Protein AF-A0A1G6Q2X6-F1 (afdb_monomer)

Sequence (129 aa):
MIHAEIYGAIKTNSPTTEDLSFRDTFEEYTRRFSGNDAIHHNLMADKFVKYMADVLQQIHPQLGGSAYADFMNYPGGYPNGVPREFYEALAWTGLKDASTLAYQALSPTKKAEITEHLRKAETGRKSCN

Solvent-accessible surface area (backbone atoms only — not comparable to full-atom values): 7035 Å² total; per-residue (Å²): 107,70,71,58,51,53,53,47,45,65,66,51,94,76,65,49,74,67,31,48,55,50,38,55,52,50,51,53,36,52,75,76,39,76,61,75,68,50,26,53,40,34,49,41,51,67,70,35,31,66,56,47,8,55,52,45,60,64,43,48,69,72,75,30,62,69,34,36,55,36,29,26,67,42,97,78,47,33,78,88,56,80,55,62,64,42,30,33,22,58,48,36,57,74,32,52,78,68,63,20,63,54,56,67,70,47,51,71,68,56,53,49,51,31,50,53,35,45,54,38,50,61,54,31,56,63,53,47,108

Organism: NCBI:txid686796

Foldseek 3Di:
DVVVVLVCLCPDPDHDPVSVVSNVLLVVLVVVDDDDVLSVLQSCLPPPLLVQLVVCLVCVVVPQVVLSVLQCPDDLHPVPGDDSLLSSLVSCPVSVVSVHVSNVPDDPVSVVSSVSSVVSVVVSVVSSD

pLDDT: mean 83.49, std 9.2, range [51.53, 96.75]

Secondary structure (DSSP, 8-state):
-HHHHHHHHHH-SS--HHHHHHHHHHHHHHHHS-SHHHHHHHHIIIIIHHHHHHHHHHHHHHH-HHHHHHHHHSTTS-TT---HHHHHHHHHHHHHHTT-HHHHHS-HHHHHHHHHHHHHHHHHHHHT-

Structure (mmCIF, N/CA/C/O backbone):
data_AF-A0A1G6Q2X6-F1
#
_entry.id   AF-A0A1G6Q2X6-F1
#
loop_
_atom_site.group_PDB
_atom_site.id
_atom_site.type_symbol
_atom_site.label_atom_id
_atom_site.label_alt_id
_atom_site.label_comp_id
_atom_site.label_asym_id
_atom_site.label_entity_id
_atom_site.label_seq_id
_atom_site.pdbx_PDB_ins_code
_atom_site.Cartn_x
_atom_site.Cartn_y
_atom_site.Cartn_z
_atom_site.occupancy
_atom_site.B_iso_or_equiv
_atom_site.auth_seq_id
_atom_site.auth_comp_id
_atom_site.auth_asym_id
_atom_site.auth_atom_id
_atom_site.pdbx_PDB_model_num
ATOM 1 N N . MET A 1 1 ? -14.813 -4.791 -3.043 1.00 52.84 1 MET A N 1
ATOM 2 C CA . MET A 1 1 ? -14.704 -6.039 -2.260 1.00 52.84 1 MET A CA 1
ATOM 3 C C . MET A 1 1 ? -14.397 -5.724 -0.801 1.00 52.84 1 MET A C 1
ATOM 5 O O . MET A 1 1 ? -15.324 -5.792 -0.014 1.00 52.84 1 MET A O 1
ATOM 9 N N . ILE A 1 2 ? -13.215 -5.184 -0.475 1.00 61.25 2 ILE A N 1
ATOM 10 C CA . ILE A 1 2 ? -12.819 -4.848 0.911 1.00 61.25 2 ILE A CA 1
ATOM 11 C C . ILE A 1 2 ? -13.842 -3.959 1.642 1.00 61.25 2 ILE A C 1
ATOM 13 O O . ILE A 1 2 ? -14.262 -4.278 2.741 1.00 61.25 2 ILE A O 1
ATOM 17 N N . HIS A 1 3 ? -14.332 -2.886 1.015 1.00 51.53 3 HIS A N 1
ATOM 18 C CA . HIS A 1 3 ? -15.320 -1.999 1.650 1.00 51.53 3 HIS A CA 1
ATOM 19 C C . HIS A 1 3 ? -16.646 -2.707 2.007 1.00 51.53 3 HIS A C 1
ATOM 21 O O . HIS A 1 3 ? -17.268 -2.392 3.016 1.00 51.53 3 HIS A O 1
ATOM 27 N N . ALA A 1 4 ? -17.073 -3.677 1.192 1.00 65.75 4 ALA A N 1
ATOM 28 C CA . ALA A 1 4 ? -18.296 -4.444 1.431 1.00 65.75 4 ALA A CA 1
ATOM 29 C C . ALA A 1 4 ? -18.090 -5.517 2.511 1.00 65.75 4 ALA A C 1
ATOM 31 O O . ALA A 1 4 ? -18.983 -5.739 3.321 1.00 65.75 4 ALA A O 1
ATOM 32 N N . GLU A 1 5 ? -16.907 -6.134 2.557 1.00 67.69 5 GLU A N 1
ATOM 33 C CA . GLU A 1 5 ? -16.516 -7.075 3.614 1.00 67.69 5 GLU A CA 1
ATOM 34 C C . GLU A 1 5 ? -16.417 -6.372 4.973 1.00 67.69 5 GLU A C 1
ATOM 36 O O . GLU A 1 5 ? -16.996 -6.845 5.946 1.00 67.69 5 GLU A O 1
ATOM 41 N N . ILE A 1 6 ? -15.792 -5.189 5.017 1.00 68.56 6 ILE A N 1
ATOM 42 C CA . ILE A 1 6 ? -15.742 -4.310 6.196 1.00 68.56 6 ILE A CA 1
ATOM 43 C C . ILE A 1 6 ? -17.156 -3.988 6.684 1.00 68.56 6 ILE A C 1
ATOM 45 O O . ILE A 1 6 ? -17.473 -4.141 7.863 1.00 68.56 6 ILE A O 1
ATOM 49 N N . TYR A 1 7 ? -18.024 -3.557 5.767 1.00 67.38 7 TYR A N 1
ATOM 50 C CA . TYR A 1 7 ? -19.404 -3.228 6.099 1.00 67.38 7 TYR A CA 1
ATOM 51 C C . TYR A 1 7 ? -20.175 -4.449 6.627 1.00 67.38 7 TYR A C 1
ATOM 53 O O . TYR A 1 7 ? -20.919 -4.332 7.601 1.00 67.38 7 TYR A O 1
ATOM 61 N N . GLY A 1 8 ? -19.972 -5.623 6.022 1.00 74.44 8 GLY A N 1
ATOM 62 C CA . GLY A 1 8 ? -20.565 -6.887 6.457 1.00 74.44 8 GLY A CA 1
ATOM 63 C C . GLY A 1 8 ? -20.118 -7.306 7.860 1.00 74.44 8 GLY A C 1
ATOM 64 O O . GLY A 1 8 ? -20.969 -7.592 8.701 1.00 74.44 8 GLY A O 1
ATOM 65 N N . ALA A 1 9 ? -18.811 -7.261 8.138 1.00 75.12 9 ALA A N 1
ATOM 66 C CA . ALA A 1 9 ? -18.238 -7.605 9.442 1.00 75.12 9 ALA A CA 1
ATOM 67 C C . ALA A 1 9 ? -18.778 -6.707 10.569 1.00 75.12 9 ALA A C 1
ATOM 69 O O . ALA A 1 9 ? -19.099 -7.181 11.655 1.00 75.12 9 ALA A O 1
ATOM 70 N N . ILE A 1 10 ? -18.971 -5.409 10.304 1.00 74.62 10 ILE A N 1
ATOM 71 C CA . ILE A 1 10 ? -19.536 -4.465 11.287 1.00 74.62 10 ILE A CA 1
ATOM 72 C C . ILE A 1 10 ? -21.016 -4.755 11.581 1.00 74.62 10 ILE A C 1
ATOM 74 O O . ILE A 1 10 ? -21.498 -4.486 12.682 1.00 74.62 10 ILE A O 1
ATOM 78 N N . LYS A 1 11 ? -21.765 -5.257 10.595 1.00 79.56 11 LYS A N 1
ATOM 79 C CA . LYS A 1 11 ? -23.230 -5.394 10.655 1.00 79.56 11 LYS A CA 1
ATOM 80 C C . LYS A 1 11 ? -23.719 -6.809 10.978 1.00 79.56 11 LYS A C 1
ATOM 82 O O . LYS A 1 11 ? -24.929 -7.027 10.980 1.00 79.56 11 LYS A O 1
ATOM 87 N N . THR A 1 12 ? -22.827 -7.762 11.245 1.00 80.88 12 THR A N 1
ATOM 88 C CA . THR A 1 12 ? -23.219 -9.146 11.548 1.00 80.88 12 THR A CA 1
ATOM 89 C C . THR A 1 12 ? -23.969 -9.263 12.884 1.00 80.88 12 THR A C 1
ATOM 91 O O . THR A 1 12 ? -23.579 -8.682 13.897 1.00 80.88 12 THR A O 1
ATOM 94 N N . ASN A 1 13 ? -25.054 -10.045 12.900 1.00 77.12 13 ASN A N 1
ATOM 95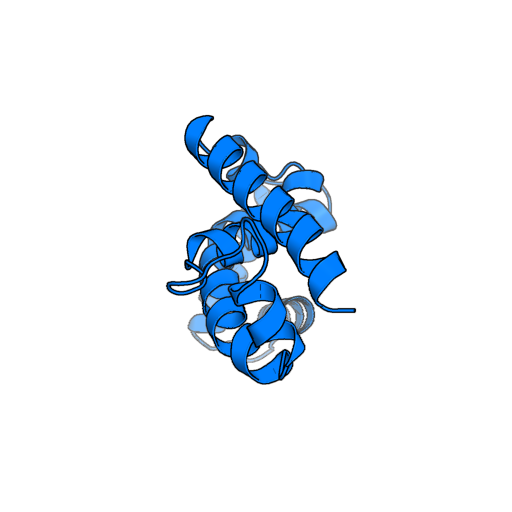 C CA . ASN A 1 13 ? -25.890 -10.277 14.089 1.00 77.12 13 ASN A CA 1
ATOM 96 C C . ASN A 1 13 ? -25.392 -11.443 14.965 1.00 77.12 13 ASN A C 1
ATOM 98 O O . ASN A 1 13 ? -25.926 -11.686 16.046 1.00 77.12 13 ASN A O 1
ATOM 102 N N . SER A 1 14 ? -24.400 -12.204 14.503 1.00 84.62 14 SER A N 1
ATOM 103 C CA . SER A 1 14 ? -23.780 -13.308 15.247 1.00 84.62 14 SER A CA 1
ATOM 104 C C . SER A 1 14 ? -22.280 -13.298 14.968 1.00 84.62 14 SER A C 1
ATOM 106 O O . SER A 1 14 ? -21.799 -14.115 14.184 1.00 84.62 14 SER A O 1
ATOM 108 N N . PRO A 1 15 ? -21.560 -12.310 15.529 1.00 82.25 15 PRO A N 1
ATOM 109 C CA . PRO A 1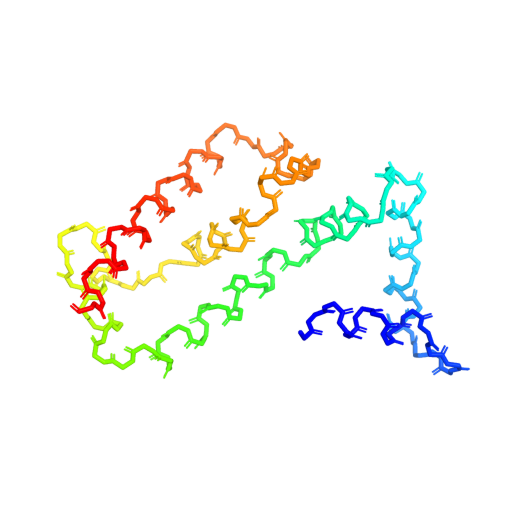 15 ? -20.162 -12.098 15.206 1.00 82.25 15 PRO A CA 1
ATOM 110 C C . PRO A 1 15 ? -19.310 -13.268 15.686 1.00 82.25 15 PRO A C 1
ATOM 112 O O . PRO A 1 15 ? -19.462 -13.762 16.805 1.00 82.25 15 PRO A O 1
ATOM 115 N N . THR A 1 16 ? -18.380 -13.675 14.837 1.00 85.25 16 THR A N 1
ATOM 116 C CA . THR A 1 16 ? -17.238 -14.490 15.235 1.00 85.25 16 THR A CA 1
ATOM 117 C C . THR A 1 16 ? -16.237 -13.643 16.028 1.00 85.25 16 THR A C 1
ATOM 119 O O . THR A 1 16 ? -16.318 -12.413 16.072 1.00 85.25 16 THR A O 1
ATOM 122 N N . THR A 1 17 ? -15.248 -14.283 16.654 1.00 82.31 17 THR A N 1
ATOM 123 C CA . THR A 1 17 ? -14.156 -13.570 17.340 1.00 82.31 17 THR A CA 1
ATOM 124 C C . THR A 1 17 ? -13.395 -12.629 16.398 1.00 82.31 17 THR A C 1
ATOM 126 O O . THR A 1 17 ? -12.976 -11.548 16.810 1.00 82.31 17 THR A O 1
ATOM 129 N N . GLU A 1 18 ? -13.242 -13.014 15.130 1.00 81.56 18 GLU A N 1
ATOM 130 C CA . GLU A 1 18 ? -12.589 -12.193 14.106 1.00 81.56 18 GLU A CA 1
ATOM 131 C C . GLU A 1 18 ? -13.425 -10.950 13.772 1.00 81.56 18 GLU A C 1
ATOM 133 O O . GLU A 1 18 ? -12.879 -9.846 13.720 1.00 81.56 18 GLU A O 1
ATOM 138 N N . ASP A 1 19 ? -14.751 -11.097 13.661 1.00 79.06 19 ASP A N 1
ATOM 139 C CA . ASP A 1 19 ? -15.672 -9.972 13.439 1.00 79.06 19 ASP A CA 1
ATOM 140 C C . ASP A 1 19 ? -15.621 -8.960 14.592 1.00 79.06 19 ASP A C 1
ATOM 142 O O . ASP A 1 19 ? -15.611 -7.749 14.362 1.00 79.06 19 ASP A O 1
ATOM 146 N N . LEU A 1 20 ? -15.547 -9.442 15.840 1.00 81.19 20 LEU A N 1
ATOM 147 C CA . LEU A 1 20 ? -15.395 -8.585 17.021 1.00 81.19 20 LEU A CA 1
ATOM 148 C C . LEU A 1 20 ? -14.068 -7.820 16.987 1.00 81.19 20 LEU A C 1
ATOM 150 O O . LEU A 1 20 ? -14.062 -6.605 17.160 1.00 81.19 20 LEU A O 1
ATOM 154 N N . SER A 1 21 ? -12.957 -8.506 16.699 1.00 82.88 21 SER A N 1
ATOM 155 C CA . SER A 1 21 ? -11.636 -7.872 16.601 1.00 82.88 21 SER A CA 1
ATOM 156 C C . SER A 1 21 ? -11.600 -6.789 15.521 1.00 82.88 21 SER A C 1
ATOM 158 O O . SER A 1 21 ? -11.051 -5.700 15.734 1.00 82.88 21 SER A O 1
ATOM 160 N N . PHE A 1 22 ? -12.222 -7.063 14.374 1.00 81.62 22 PHE A N 1
ATOM 161 C CA . PHE A 1 22 ? -12.356 -6.089 13.304 1.00 81.62 22 PHE A CA 1
ATOM 162 C C . PHE A 1 22 ? -13.209 -4.890 13.737 1.00 81.62 22 PHE A C 1
ATOM 164 O O . PHE A 1 22 ? -12.777 -3.746 13.579 1.00 81.62 22 PHE A O 1
ATOM 171 N N . ARG A 1 23 ? -14.395 -5.135 14.312 1.00 81.44 23 ARG A N 1
ATOM 172 C CA . ARG A 1 23 ? -15.305 -4.081 14.779 1.00 81.44 23 ARG A CA 1
ATOM 173 C C . ARG A 1 23 ? -14.635 -3.181 15.809 1.00 81.44 23 ARG A C 1
ATOM 175 O O . ARG A 1 23 ? -14.661 -1.966 15.646 1.00 81.44 23 ARG A O 1
ATOM 182 N N . ASP A 1 24 ? -13.983 -3.755 16.811 1.00 85.75 24 ASP A N 1
ATOM 183 C CA . ASP A 1 24 ? -13.320 -2.994 17.870 1.00 85.75 24 ASP A CA 1
ATOM 184 C C . ASP A 1 24 ? -12.173 -2.140 17.300 1.00 85.75 24 ASP A C 1
ATOM 186 O O . ASP A 1 24 ? -11.995 -0.979 17.682 1.00 85.75 24 ASP A O 1
ATOM 190 N N . THR A 1 25 ? -11.436 -2.679 16.319 1.00 83.69 25 THR A N 1
ATOM 191 C CA . THR A 1 25 ? -10.421 -1.927 15.568 1.00 83.69 25 THR A CA 1
ATOM 192 C C . THR A 1 25 ? -11.062 -0.764 14.811 1.00 83.69 25 THR A C 1
ATOM 194 O O . THR A 1 25 ? -10.604 0.371 14.919 1.00 83.69 25 THR A O 1
ATOM 197 N N . PHE A 1 26 ? -12.142 -1.009 14.072 1.00 83.50 26 PHE A N 1
ATOM 198 C CA . PHE A 1 26 ? -12.855 0.018 13.316 1.00 83.50 26 PHE A CA 1
ATOM 199 C C . PHE A 1 26 ? -13.424 1.128 14.214 1.00 83.50 26 PHE A C 1
ATOM 201 O O . PHE A 1 26 ? -13.322 2.315 13.892 1.00 83.50 26 PHE A O 1
ATOM 208 N N . GLU A 1 27 ? -13.997 0.767 15.360 1.00 84.31 27 GLU A N 1
ATOM 209 C CA . GLU A 1 27 ? -14.502 1.719 16.347 1.00 84.31 27 GLU A CA 1
ATOM 210 C C . GLU A 1 27 ? -13.380 2.579 16.931 1.00 84.31 27 GLU A C 1
ATOM 212 O O . GLU A 1 27 ? -13.549 3.788 17.089 1.00 84.31 27 GLU A O 1
ATOM 217 N N . GLU A 1 28 ? -12.214 1.992 17.207 1.00 84.06 28 GLU A N 1
ATOM 218 C CA . GLU A 1 28 ? -11.047 2.747 17.661 1.00 84.06 28 GLU A CA 1
ATOM 219 C C . GLU A 1 28 ? -10.588 3.768 16.617 1.00 84.06 28 GLU A C 1
ATOM 221 O O . GLU A 1 28 ? -10.276 4.909 16.957 1.00 84.06 28 GLU A O 1
ATOM 226 N N . TYR A 1 29 ? -10.617 3.401 15.336 1.00 83.94 29 TYR A N 1
ATOM 227 C CA . TYR A 1 29 ? -10.389 4.347 14.246 1.00 83.94 29 TYR A CA 1
ATOM 228 C C . TYR A 1 29 ? -11.474 5.437 14.214 1.00 83.94 29 TYR A C 1
ATOM 230 O O . TYR A 1 29 ? -11.161 6.624 14.175 1.00 83.94 29 TYR A O 1
ATOM 238 N N . THR A 1 30 ? -12.748 5.075 14.338 1.00 83.19 30 THR A N 1
ATOM 239 C CA . THR A 1 30 ? -13.856 6.047 14.382 1.00 83.19 30 THR A CA 1
ATOM 240 C C . THR A 1 30 ? -13.695 7.068 15.514 1.00 83.19 30 THR A C 1
ATOM 242 O O . THR A 1 30 ? -13.990 8.245 15.327 1.00 83.19 30 THR A O 1
ATOM 245 N N . ARG A 1 31 ? -13.172 6.654 16.675 1.00 83.88 31 ARG A N 1
ATOM 246 C CA . ARG A 1 31 ? -12.873 7.561 17.797 1.00 83.88 31 ARG A CA 1
ATOM 247 C C . ARG A 1 31 ? -11.718 8.523 17.507 1.00 83.88 31 ARG A C 1
ATOM 249 O O . ARG A 1 31 ? -11.710 9.636 18.025 1.00 83.88 31 ARG A O 1
ATOM 256 N N . ARG A 1 32 ? -10.727 8.092 16.722 1.00 80.88 32 ARG A N 1
ATOM 257 C CA . ARG A 1 32 ? -9.478 8.831 16.474 1.00 80.88 32 ARG A CA 1
ATOM 258 C C . ARG A 1 32 ? -9.536 9.777 15.269 1.00 80.88 32 ARG A C 1
ATOM 260 O O . ARG A 1 32 ? -8.731 10.703 15.214 1.00 80.88 32 ARG A O 1
ATOM 267 N N . PHE A 1 33 ? -10.436 9.555 14.309 1.00 79.12 33 PHE A N 1
ATOM 268 C CA . PHE A 1 33 ? -10.427 10.236 13.005 1.00 79.12 33 PHE A CA 1
ATOM 269 C C . PHE A 1 33 ? -11.765 10.924 12.682 1.00 79.12 33 PHE A C 1
ATOM 271 O O . PHE A 1 33 ? -12.830 10.413 13.014 1.00 79.12 33 PHE A O 1
ATOM 278 N N . SER A 1 34 ? -11.725 12.083 12.008 1.00 69.56 34 SER A N 1
ATOM 279 C CA . SER A 1 34 ? -12.917 12.858 11.626 1.00 69.56 34 SER A CA 1
ATOM 280 C C . SER A 1 34 ? -13.393 12.557 10.197 1.00 69.56 34 SER A C 1
ATOM 282 O O . S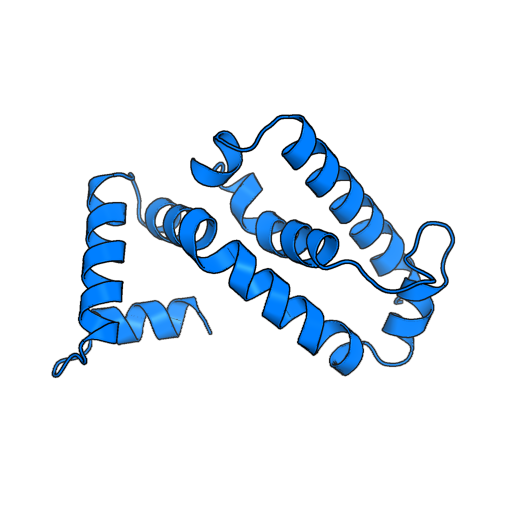ER A 1 34 ? -12.609 12.594 9.255 1.00 69.56 34 SER A O 1
ATOM 284 N N . GLY A 1 35 ? -14.701 12.334 10.019 1.00 68.38 35 GLY A N 1
ATOM 285 C CA . GLY A 1 35 ? -15.337 12.103 8.710 1.00 68.38 35 GLY A CA 1
ATOM 286 C C . GLY A 1 35 ? -15.359 10.632 8.267 1.00 68.38 35 GLY A C 1
ATOM 287 O O . GLY A 1 35 ? -14.527 9.836 8.682 1.00 68.38 35 GLY A O 1
ATOM 288 N N . ASN A 1 36 ? -16.320 10.262 7.414 1.00 69.62 36 ASN A N 1
ATOM 289 C CA . ASN A 1 36 ? -16.562 8.863 7.023 1.00 69.62 36 ASN A CA 1
ATOM 290 C C . ASN A 1 36 ? -15.390 8.266 6.215 1.00 69.62 36 ASN A C 1
ATOM 292 O O . ASN A 1 36 ? -14.795 7.262 6.604 1.00 69.62 36 ASN A O 1
ATOM 296 N N . ASP A 1 37 ? -14.975 8.945 5.145 1.00 72.12 37 ASP A N 1
ATOM 297 C CA . ASP A 1 37 ? -13.914 8.436 4.267 1.00 72.12 37 ASP A CA 1
ATOM 298 C C . ASP A 1 37 ? -12.544 8.407 4.954 1.00 72.12 37 ASP A C 1
ATOM 300 O O . ASP A 1 37 ? -11.741 7.506 4.718 1.00 72.12 37 ASP A O 1
ATOM 304 N N . ALA A 1 38 ? -12.270 9.354 5.853 1.00 78.81 38 ALA A N 1
ATOM 305 C CA . ALA A 1 38 ? -11.017 9.380 6.598 1.00 78.81 38 ALA A CA 1
ATOM 306 C C . ALA A 1 38 ? -10.889 8.188 7.558 1.00 78.81 38 ALA A C 1
ATOM 308 O O . ALA A 1 38 ? -9.790 7.652 7.694 1.00 78.81 38 ALA A O 1
ATOM 309 N N . ILE A 1 39 ? -11.978 7.734 8.191 1.00 83.38 39 ILE A N 1
ATOM 310 C CA . ILE A 1 39 ? -11.965 6.533 9.046 1.00 83.38 39 ILE A CA 1
ATOM 311 C C . ILE A 1 39 ? -11.530 5.322 8.217 1.00 83.38 39 ILE A C 1
ATOM 313 O O . ILE A 1 39 ? -10.597 4.607 8.590 1.00 83.38 39 ILE A O 1
ATOM 317 N N . HIS A 1 40 ? -12.152 5.144 7.050 1.00 81.44 40 HIS A N 1
ATOM 318 C CA . HIS A 1 40 ? -11.870 4.029 6.153 1.00 81.44 40 HIS A CA 1
ATOM 319 C C . HIS A 1 40 ? -10.448 4.083 5.596 1.00 81.44 40 HIS A C 1
ATOM 321 O O . HIS A 1 40 ? -9.729 3.088 5.656 1.00 81.44 40 HIS A O 1
ATOM 327 N N . HIS A 1 41 ? -9.998 5.241 5.110 1.00 84.00 41 HIS A N 1
ATOM 328 C CA . HIS A 1 41 ? -8.650 5.378 4.567 1.00 84.00 41 HIS A CA 1
ATOM 329 C C . HIS A 1 41 ? -7.569 5.168 5.633 1.00 84.00 41 HIS A C 1
ATOM 331 O O . HIS A 1 41 ? -6.573 4.508 5.351 1.00 84.00 41 HIS A O 1
ATOM 337 N N . ASN A 1 42 ? -7.755 5.661 6.863 1.00 85.25 42 ASN A N 1
ATOM 338 C CA . ASN A 1 42 ? -6.775 5.452 7.931 1.00 85.25 42 ASN A CA 1
ATOM 339 C C . ASN A 1 42 ? -6.703 3.981 8.366 1.00 85.25 42 ASN A C 1
ATOM 341 O O . ASN A 1 42 ? -5.599 3.461 8.527 1.00 85.25 42 ASN A O 1
ATOM 345 N N . LEU A 1 43 ? -7.843 3.289 8.480 1.00 86.81 43 LEU A N 1
ATOM 346 C CA . LEU A 1 43 ? -7.856 1.855 8.779 1.00 86.81 43 LEU A CA 1
ATOM 347 C C . LEU A 1 43 ? -7.163 1.048 7.671 1.00 86.81 43 LEU A C 1
ATOM 349 O O . LEU A 1 43 ? -6.320 0.194 7.948 1.00 86.81 43 LEU A O 1
ATOM 353 N N . MET A 1 44 ? -7.485 1.350 6.411 1.00 86.00 44 MET A N 1
ATOM 354 C CA . MET A 1 44 ? -6.873 0.711 5.245 1.00 86.00 44 MET A CA 1
ATOM 355 C C . MET A 1 44 ? -5.360 0.936 5.197 1.00 86.00 44 MET A C 1
ATOM 357 O O . MET A 1 44 ? -4.603 -0.006 4.955 1.00 86.00 44 MET A O 1
ATOM 361 N N . ALA A 1 45 ? -4.923 2.163 5.478 1.00 88.94 45 ALA A N 1
ATOM 362 C CA . ALA A 1 45 ? -3.520 2.550 5.499 1.00 88.94 45 ALA A CA 1
ATOM 363 C C . ALA A 1 45 ? -2.718 1.838 6.593 1.00 88.94 45 ALA A C 1
ATOM 365 O O . ALA A 1 45 ? -1.610 1.376 6.332 1.00 88.94 45 ALA A O 1
ATOM 366 N N . ASP A 1 46 ? -3.273 1.718 7.797 1.00 87.81 46 ASP A N 1
ATOM 367 C CA . ASP A 1 46 ? -2.561 1.119 8.927 1.00 87.81 46 ASP A CA 1
ATOM 368 C C . ASP A 1 46 ? -2.576 -0.415 8.904 1.00 87.81 46 ASP A C 1
ATOM 370 O O . ASP A 1 46 ? -1.580 -1.055 9.242 1.00 87.81 46 ASP A O 1
ATOM 374 N N . LYS A 1 47 ? -3.702 -1.027 8.514 1.00 87.44 47 LYS A N 1
ATOM 375 C CA . LYS A 1 47 ? -3.902 -2.478 8.670 1.00 87.44 47 LYS A CA 1
ATOM 376 C C . LYS A 1 47 ? -3.822 -3.267 7.372 1.00 87.44 47 LYS A C 1
ATOM 378 O O . LYS A 1 47 ? -3.404 -4.422 7.404 1.00 87.44 47 LYS A O 1
ATOM 383 N N . PHE A 1 48 ? -4.184 -2.670 6.237 1.00 87.94 48 PHE A N 1
ATOM 384 C CA . PHE A 1 48 ? -4.451 -3.435 5.015 1.00 87.94 48 PHE A CA 1
ATOM 385 C C . PHE A 1 48 ? -3.481 -3.177 3.866 1.00 87.94 48 PHE A C 1
ATOM 387 O O . PHE A 1 48 ? -3.423 -4.002 2.963 1.00 87.94 48 PHE A O 1
ATOM 394 N N . VAL A 1 49 ? -2.672 -2.113 3.888 1.00 91.62 49 VAL A N 1
ATOM 395 C CA . VAL A 1 49 ? -1.693 -1.822 2.818 1.00 91.62 49 VAL A CA 1
ATOM 396 C C . VAL A 1 49 ? -0.801 -3.016 2.492 1.00 91.62 49 VAL A C 1
ATOM 398 O O . VAL A 1 49 ? -0.620 -3.352 1.324 1.00 91.62 49 VAL A O 1
ATOM 401 N N . LYS A 1 50 ? -0.280 -3.697 3.518 1.00 91.75 50 LYS A N 1
ATOM 402 C CA . LYS A 1 50 ? 0.583 -4.867 3.320 1.00 91.75 50 LYS A CA 1
ATOM 403 C C . LYS A 1 50 ? -0.175 -6.026 2.676 1.00 91.75 50 LYS A C 1
ATOM 405 O O . LYS A 1 50 ? 0.310 -6.580 1.700 1.00 91.75 50 LYS A O 1
ATOM 410 N N . TYR A 1 51 ? -1.371 -6.325 3.169 1.00 90.50 51 TYR A N 1
ATOM 411 C CA . TYR A 1 51 ? -2.221 -7.364 2.597 1.00 90.50 51 TYR A CA 1
ATOM 412 C C . TYR A 1 51 ? -2.603 -7.054 1.143 1.00 90.50 51 TYR A C 1
ATOM 414 O O . TYR A 1 51 ? -2.510 -7.914 0.273 1.00 90.50 51 TYR A O 1
ATOM 422 N N . MET A 1 52 ? -2.960 -5.801 0.848 1.00 89.88 52 MET A N 1
ATOM 423 C CA . MET A 1 52 ? -3.236 -5.357 -0.517 1.00 89.88 52 MET A CA 1
ATOM 424 C C . MET A 1 52 ? -2.014 -5.535 -1.419 1.00 89.88 52 MET A C 1
ATOM 426 O O . MET A 1 52 ? -2.172 -6.004 -2.539 1.00 89.88 52 MET A O 1
ATOM 430 N N . ALA A 1 53 ? -0.808 -5.222 -0.938 1.00 94.00 53 ALA A N 1
ATOM 431 C CA . ALA A 1 53 ? 0.425 -5.463 -1.685 1.00 94.00 53 ALA A CA 1
ATOM 432 C C . ALA A 1 53 ? 0.613 -6.952 -2.018 1.00 94.00 53 ALA A C 1
ATOM 434 O O . ALA A 1 53 ? 0.934 -7.286 -3.157 1.00 94.00 53 ALA A O 1
ATOM 435 N N . ASP A 1 54 ? 0.364 -7.839 -1.051 1.00 93.50 54 ASP A N 1
ATOM 436 C CA . ASP A 1 54 ? 0.503 -9.289 -1.227 1.00 93.50 54 ASP A CA 1
ATOM 437 C C . ASP A 1 54 ? -0.498 -9.827 -2.258 1.00 93.50 54 ASP A C 1
ATOM 439 O O . ASP A 1 54 ? -0.136 -10.614 -3.133 1.00 93.50 54 ASP A O 1
ATOM 443 N N . VAL A 1 55 ? -1.753 -9.373 -2.195 1.00 91.50 55 VAL A N 1
ATOM 444 C CA . VAL A 1 55 ? -2.790 -9.745 -3.167 1.00 91.50 55 VAL A CA 1
ATOM 445 C C . VAL A 1 55 ? -2.447 -9.202 -4.553 1.00 91.50 55 VAL A C 1
ATOM 447 O O . VAL A 1 55 ? -2.490 -9.946 -5.531 1.00 91.50 55 VAL A O 1
ATOM 450 N N . LEU A 1 56 ? -2.058 -7.928 -4.654 1.00 90.69 56 LEU A N 1
ATOM 451 C CA . LEU A 1 56 ? -1.660 -7.303 -5.918 1.00 90.69 56 LEU A CA 1
ATOM 452 C C . LEU A 1 56 ? -0.484 -8.043 -6.572 1.00 90.69 56 LEU A C 1
ATOM 454 O O . LEU A 1 56 ? -0.512 -8.283 -7.780 1.00 90.69 56 LEU A O 1
ATOM 458 N N . GLN A 1 57 ? 0.507 -8.460 -5.780 1.00 92.62 57 GLN A N 1
ATOM 459 C CA . GLN A 1 57 ? 1.643 -9.245 -6.259 1.00 92.62 57 GLN A CA 1
ATOM 460 C C . GLN A 1 57 ? 1.218 -10.595 -6.839 1.00 92.62 57 GLN A C 1
ATOM 462 O O . GLN A 1 57 ? 1.768 -11.028 -7.851 1.00 92.62 57 GLN A O 1
ATOM 467 N N . GLN A 1 58 ? 0.236 -11.250 -6.222 1.00 91.56 58 GLN A N 1
ATOM 468 C CA . GLN A 1 58 ? -0.272 -12.535 -6.693 1.00 91.56 58 GLN A CA 1
ATOM 469 C C . GLN A 1 58 ? -1.080 -12.397 -7.984 1.00 91.56 58 GLN A C 1
ATOM 471 O O . GLN A 1 58 ? -0.938 -13.232 -8.878 1.00 91.56 58 GLN A O 1
ATOM 476 N N . ILE A 1 59 ? -1.919 -11.362 -8.102 1.00 90.12 59 ILE A N 1
ATOM 477 C CA . ILE A 1 59 ? -2.844 -11.227 -9.237 1.00 90.12 59 ILE A CA 1
ATOM 478 C C . ILE A 1 59 ? -2.210 -10.574 -10.467 1.00 90.12 59 ILE A C 1
ATOM 480 O O . ILE A 1 59 ? -2.606 -10.895 -11.584 1.00 90.12 59 ILE A O 1
ATOM 484 N N . HIS A 1 60 ? -1.243 -9.666 -10.307 1.00 88.31 60 HIS A N 1
ATOM 485 C CA . HIS A 1 60 ? -0.707 -8.885 -11.429 1.00 88.31 60 HIS A CA 1
ATOM 486 C C . HIS A 1 60 ? -0.127 -9.753 -12.567 1.00 88.31 60 HIS A C 1
ATOM 488 O O . HIS A 1 60 ? -0.495 -9.508 -13.719 1.00 88.31 60 HIS A O 1
ATOM 494 N N . PRO A 1 61 ? 0.658 -10.819 -12.298 1.00 87.12 61 PRO A N 1
ATOM 495 C CA . PRO A 1 61 ? 1.122 -11.724 -13.351 1.00 87.12 61 PRO A CA 1
ATOM 496 C C . PRO A 1 61 ? -0.011 -12.514 -14.021 1.00 87.12 61 PRO A C 1
ATOM 498 O O . PRO A 1 61 ? 0.098 -12.880 -15.187 1.00 87.12 61 PRO A O 1
ATOM 501 N N . GLN A 1 62 ? -1.099 -12.786 -13.292 1.00 86.75 62 GLN A N 1
ATOM 502 C CA . GLN A 1 62 ? -2.229 -13.585 -13.781 1.00 86.75 62 GLN A CA 1
ATOM 503 C C . GLN A 1 62 ? -3.157 -12.773 -14.688 1.00 86.75 62 GLN A C 1
ATOM 505 O O . GLN A 1 62 ? -3.701 -13.299 -15.654 1.00 86.75 62 GLN A O 1
ATOM 510 N N . LEU A 1 63 ? -3.339 -11.489 -14.374 1.00 79.88 63 LEU A N 1
ATOM 511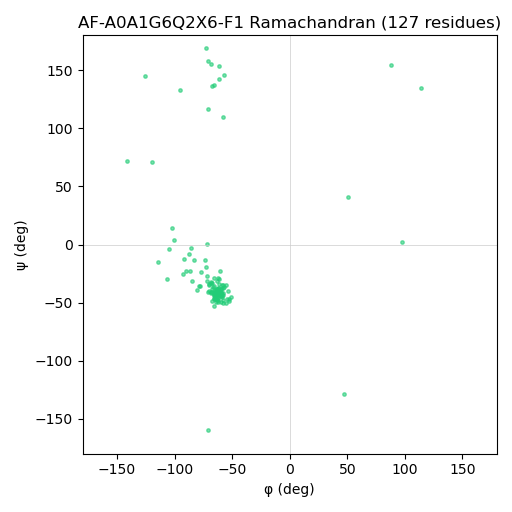 C CA . LEU A 1 63 ? -4.241 -10.597 -15.100 1.00 79.88 63 LEU A CA 1
ATOM 512 C C . LEU A 1 63 ? -3.579 -9.939 -16.314 1.00 79.88 63 LEU A C 1
ATOM 514 O O . LEU A 1 63 ? -4.280 -9.487 -17.215 1.00 79.88 63 LEU A O 1
ATOM 518 N N . GLY A 1 64 ? -2.248 -9.845 -16.329 1.00 69.81 64 GLY A N 1
ATOM 519 C CA . GLY A 1 64 ? -1.545 -9.000 -17.289 1.00 69.81 64 GLY A CA 1
ATOM 520 C C . GLY A 1 64 ? -1.121 -9.669 -18.597 1.00 69.81 64 GLY A C 1
ATOM 521 O O . GLY A 1 64 ? -0.750 -8.946 -19.513 1.00 69.81 64 GLY A O 1
ATOM 522 N N . GLY A 1 65 ? -1.170 -10.999 -18.738 1.00 79.19 65 GLY A N 1
ATOM 523 C CA . GLY A 1 65 ? -0.839 -11.678 -20.003 1.00 79.19 65 GLY A CA 1
ATOM 524 C C . GLY A 1 65 ? 0.465 -11.173 -20.653 1.00 79.19 65 GLY A C 1
ATOM 525 O O . GLY A 1 65 ? 1.497 -11.079 -19.987 1.00 79.19 65 GLY A O 1
ATOM 526 N N . SER A 1 66 ? 0.421 -10.809 -21.942 1.00 82.75 66 SER A N 1
ATOM 527 C CA . SER A 1 66 ? 1.564 -10.202 -22.650 1.00 82.75 66 SER A CA 1
ATOM 528 C C . SER A 1 66 ? 1.942 -8.820 -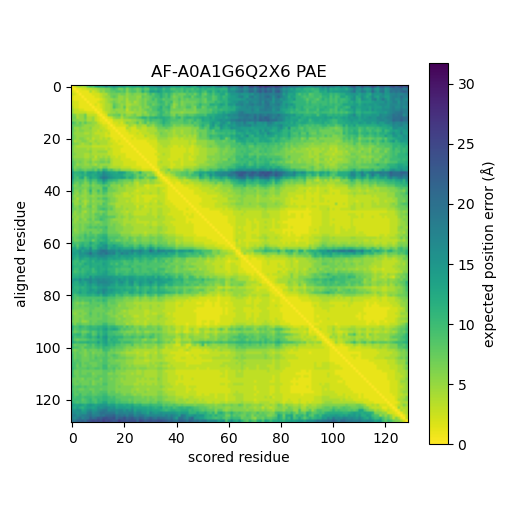22.109 1.00 82.75 66 SER A C 1
ATOM 530 O O . SER A 1 66 ? 3.124 -8.527 -21.985 1.00 82.75 66 SER A O 1
ATOM 532 N N . ALA A 1 67 ? 0.966 -8.016 -21.682 1.00 82.31 67 ALA A N 1
ATOM 533 C CA . ALA A 1 67 ? 1.210 -6.690 -21.118 1.00 82.31 67 ALA A CA 1
ATOM 534 C C . ALA A 1 67 ? 2.034 -6.742 -19.816 1.00 82.31 67 ALA A C 1
ATOM 536 O O . ALA A 1 67 ? 2.842 -5.854 -19.556 1.00 82.31 67 ALA A O 1
ATOM 537 N N . TYR A 1 68 ? 1.899 -7.805 -19.014 1.00 84.88 68 TYR A N 1
ATOM 538 C CA . TYR A 1 68 ? 2.795 -8.040 -17.877 1.00 84.88 68 TYR A CA 1
ATOM 539 C C . TYR A 1 68 ? 4.231 -8.306 -18.343 1.00 84.88 68 TYR A C 1
ATOM 541 O O . TYR A 1 68 ? 5.173 -7.762 -17.773 1.00 84.88 68 TYR A O 1
ATOM 549 N N . ALA A 1 69 ? 4.420 -9.111 -19.391 1.00 84.31 69 ALA A N 1
ATOM 550 C CA . ALA A 1 69 ? 5.749 -9.352 -19.948 1.00 84.31 69 ALA A CA 1
ATOM 551 C C . ALA A 1 69 ? 6.372 -8.060 -20.511 1.00 84.31 69 ALA A C 1
ATOM 553 O O . ALA A 1 69 ? 7.557 -7.810 -20.290 1.00 84.31 69 ALA A O 1
ATOM 554 N N . ASP A 1 70 ? 5.584 -7.201 -21.153 1.00 84.31 70 ASP A N 1
ATOM 555 C CA . ASP A 1 70 ? 6.049 -5.904 -21.657 1.00 84.31 70 ASP A CA 1
ATOM 556 C C . ASP A 1 70 ? 6.408 -4.944 -20.509 1.00 84.31 70 ASP A C 1
ATOM 558 O O . ASP A 1 70 ? 7.460 -4.297 -20.527 1.00 84.31 70 ASP A O 1
ATOM 562 N N . PHE A 1 71 ? 5.600 -4.928 -19.442 1.00 83.75 71 PHE A N 1
ATOM 563 C CA . PHE A 1 71 ? 5.901 -4.214 -18.198 1.00 83.75 71 PHE A CA 1
ATOM 564 C C . PHE A 1 71 ? 7.223 -4.670 -17.557 1.00 83.75 71 PHE A C 1
ATOM 566 O O . PHE A 1 71 ? 7.980 -3.874 -17.002 1.00 83.75 71 PHE A O 1
ATOM 573 N N . MET A 1 72 ? 7.532 -5.959 -17.619 1.00 86.62 72 MET A N 1
ATOM 574 C CA . MET A 1 72 ? 8.768 -6.489 -17.048 1.00 86.62 72 MET A CA 1
ATOM 575 C C . MET A 1 72 ? 10.005 -6.060 -17.843 1.00 86.62 72 MET A C 1
ATOM 577 O O . MET A 1 72 ? 11.056 -5.814 -17.249 1.00 86.62 72 MET A O 1
ATOM 581 N N . ASN A 1 73 ? 9.872 -5.940 -19.167 1.00 83.31 73 ASN A N 1
ATOM 582 C CA . ASN A 1 73 ? 11.001 -5.840 -20.092 1.00 83.31 73 ASN A CA 1
ATOM 583 C C . ASN A 1 73 ? 11.259 -4.433 -20.664 1.00 83.31 73 ASN A C 1
ATOM 585 O O . ASN A 1 73 ? 12.250 -4.244 -21.371 1.00 83.31 73 ASN A O 1
ATOM 589 N N . TYR A 1 74 ? 10.427 -3.427 -20.369 1.00 82.12 74 TYR A N 1
ATOM 590 C CA . TYR A 1 74 ? 10.684 -2.060 -20.840 1.00 82.12 74 TYR A CA 1
ATOM 591 C C . TYR A 1 74 ? 11.876 -1.394 -20.110 1.00 82.12 74 TYR A C 1
ATOM 593 O O . TYR A 1 74 ? 12.207 -1.750 -18.972 1.00 82.12 74 TYR A O 1
ATOM 601 N N . PRO A 1 75 ? 12.512 -0.366 -20.709 1.00 80.44 75 PRO A N 1
ATOM 602 C CA . PRO A 1 75 ? 13.571 0.403 -20.055 1.00 80.44 75 PRO A CA 1
ATOM 603 C C . PRO A 1 75 ? 13.114 1.052 -18.735 1.00 80.44 75 PRO A C 1
ATOM 605 O O . PRO A 1 75 ? 12.345 2.011 -18.725 1.00 80.44 75 PRO A O 1
ATOM 608 N N . GLY A 1 76 ? 13.617 0.547 -17.606 1.00 76.25 76 GLY A N 1
ATOM 609 C CA . GLY A 1 76 ? 13.233 1.003 -16.262 1.00 76.25 76 GLY A CA 1
ATOM 610 C C . GLY A 1 76 ? 12.168 0.145 -15.567 1.00 76.25 76 GLY A C 1
ATOM 611 O O . GLY A 1 76 ? 11.789 0.478 -14.438 1.00 76.25 76 GLY A O 1
ATOM 612 N N . GLY A 1 77 ? 11.732 -0.943 -16.210 1.00 79.75 77 GLY A N 1
ATOM 613 C CA . GLY A 1 77 ? 10.884 -1.985 -15.635 1.00 79.75 77 GLY A CA 1
ATOM 614 C C . GLY A 1 77 ? 11.606 -2.865 -14.612 1.00 79.75 77 GLY A C 1
ATOM 615 O O . GLY A 1 77 ? 12.625 -2.480 -14.025 1.00 79.75 77 GLY A O 1
ATOM 616 N N . TYR A 1 78 ? 11.055 -4.055 -14.383 1.00 84.38 78 TYR A N 1
ATOM 617 C CA . TYR A 1 78 ? 11.530 -5.009 -13.377 1.00 84.38 78 TYR A CA 1
ATOM 618 C C . TYR A 1 78 ? 11.948 -6.341 -14.009 1.00 84.38 78 TYR A C 1
ATOM 620 O O . TYR A 1 78 ? 11.294 -7.353 -13.775 1.00 84.38 78 TYR A O 1
ATOM 628 N N . PRO A 1 79 ? 13.064 -6.393 -14.756 1.00 83.38 79 PRO A N 1
ATOM 629 C CA . PRO A 1 79 ? 13.442 -7.592 -15.511 1.00 83.38 79 PRO A CA 1
ATOM 630 C C . PRO A 1 79 ? 13.668 -8.830 -14.624 1.00 83.38 79 PRO A C 1
ATOM 632 O O . PRO A 1 79 ? 13.526 -9.956 -15.085 1.00 83.38 79 PRO A O 1
ATOM 635 N N . ASN A 1 80 ? 13.969 -8.626 -13.336 1.00 85.75 80 ASN A N 1
ATOM 636 C CA . ASN A 1 80 ? 14.264 -9.687 -12.368 1.00 85.75 80 ASN A CA 1
ATOM 637 C C . ASN A 1 80 ? 13.099 -10.007 -11.413 1.00 85.75 80 ASN A C 1
ATOM 639 O O . ASN A 1 80 ? 13.314 -10.649 -10.388 1.00 85.75 80 ASN A O 1
ATOM 643 N N . GLY A 1 81 ? 11.884 -9.543 -11.704 1.00 86.38 81 GLY A N 1
ATOM 644 C CA . GLY A 1 81 ? 10.732 -9.698 -10.810 1.00 86.38 81 GLY A CA 1
ATOM 645 C C . GLY A 1 81 ? 10.251 -8.362 -10.266 1.00 86.38 81 GLY A C 1
ATOM 646 O O . GLY A 1 81 ? 11.052 -7.546 -9.807 1.00 86.38 81 GLY A O 1
ATOM 647 N N . VAL A 1 82 ? 8.934 -8.148 -10.286 1.00 89.50 82 VAL A N 1
ATOM 648 C CA . VAL A 1 82 ? 8.324 -6.978 -9.647 1.00 89.50 82 VAL A CA 1
ATOM 649 C C . VAL A 1 82 ? 8.410 -7.142 -8.123 1.00 89.50 82 VAL A C 1
ATOM 651 O O . VAL A 1 82 ? 7.820 -8.086 -7.584 1.00 89.50 82 VAL A O 1
ATOM 654 N N . PRO A 1 83 ? 9.130 -6.258 -7.412 1.00 92.44 83 PRO A N 1
ATOM 655 C CA . PRO A 1 83 ? 9.301 -6.364 -5.971 1.00 92.44 83 PRO A CA 1
ATOM 656 C C . PRO A 1 83 ? 7.982 -6.090 -5.247 1.00 92.44 83 PRO A C 1
ATOM 658 O O . PRO A 1 83 ? 7.107 -5.387 -5.754 1.00 92.44 83 PRO A O 1
ATOM 661 N N . ARG A 1 84 ? 7.839 -6.614 -4.029 1.00 94.12 84 ARG A N 1
ATOM 662 C CA . ARG A 1 84 ? 6.631 -6.434 -3.210 1.00 94.12 84 ARG A CA 1
ATOM 663 C C . ARG A 1 84 ? 6.346 -4.952 -2.933 1.00 94.12 84 ARG A C 1
ATOM 665 O O . ARG A 1 84 ? 5.198 -4.519 -2.919 1.00 94.12 84 ARG A O 1
ATOM 672 N N . GLU A 1 85 ? 7.401 -4.167 -2.775 1.00 94.81 85 GLU A N 1
ATOM 673 C CA . GLU A 1 85 ? 7.394 -2.730 -2.507 1.00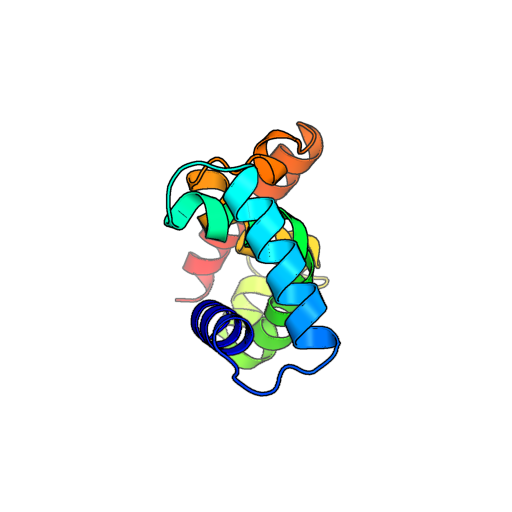 94.81 85 GLU A CA 1
ATOM 674 C C . GLU A 1 85 ? 6.748 -1.931 -3.642 1.00 94.81 85 GLU A C 1
ATOM 676 O O . GLU A 1 85 ? 6.110 -0.910 -3.387 1.00 94.81 85 GLU A O 1
ATOM 681 N N . PHE A 1 86 ? 6.822 -2.427 -4.881 1.00 93.31 86 PHE A N 1
ATOM 682 C CA . PHE A 1 86 ? 6.081 -1.844 -5.995 1.00 93.31 86 PHE A CA 1
ATOM 683 C C . PHE A 1 86 ? 4.570 -1.960 -5.778 1.00 93.31 86 PHE A C 1
ATOM 685 O O . PHE A 1 86 ? 3.839 -0.985 -5.933 1.00 93.31 86 PHE A O 1
ATOM 692 N N . TYR A 1 87 ? 4.098 -3.135 -5.366 1.00 93.56 87 TYR A N 1
ATOM 693 C CA . TYR A 1 87 ? 2.681 -3.368 -5.092 1.00 93.56 87 TYR A CA 1
ATOM 694 C C . TYR A 1 87 ? 2.204 -2.634 -3.842 1.00 93.56 87 TYR A C 1
ATOM 696 O O . TYR A 1 87 ? 1.079 -2.138 -3.805 1.00 93.56 87 TYR A O 1
ATOM 704 N N . GLU A 1 88 ? 3.072 -2.496 -2.842 1.00 94.62 88 GLU A N 1
ATOM 705 C CA . GLU A 1 88 ? 2.806 -1.653 -1.680 1.00 94.62 88 GLU A CA 1
ATOM 706 C C . GLU A 1 88 ? 2.660 -0.183 -2.086 1.00 94.62 88 GLU A C 1
ATOM 708 O O . GLU A 1 88 ? 1.724 0.485 -1.651 1.00 94.62 88 GLU A O 1
ATOM 713 N N . ALA A 1 89 ? 3.520 0.314 -2.978 1.00 94.19 89 ALA A N 1
ATOM 714 C CA . ALA A 1 89 ? 3.392 1.659 -3.525 1.00 94.19 89 ALA A CA 1
ATOM 715 C C . ALA A 1 89 ? 2.071 1.846 -4.288 1.00 94.19 89 ALA A C 1
ATOM 717 O O . ALA A 1 89 ? 1.389 2.849 -4.077 1.00 94.19 89 ALA A O 1
ATOM 718 N N . LEU A 1 90 ? 1.656 0.864 -5.099 1.00 91.88 90 LEU A N 1
ATOM 719 C CA . LEU A 1 90 ? 0.346 0.887 -5.758 1.00 91.88 90 LEU A CA 1
ATOM 720 C C . LEU A 1 90 ? -0.801 0.953 -4.744 1.00 91.88 90 LEU A C 1
ATOM 722 O O . LEU A 1 90 ? -1.696 1.786 -4.900 1.00 91.88 90 LEU A O 1
ATOM 726 N N . ALA A 1 91 ? -0.745 0.142 -3.684 1.00 91.94 91 ALA A N 1
ATOM 727 C CA . ALA A 1 91 ? -1.729 0.144 -2.603 1.00 91.94 91 ALA A CA 1
ATOM 728 C C . ALA A 1 91 ? -1.799 1.497 -1.866 1.00 91.94 91 ALA A C 1
ATOM 730 O O . ALA A 1 91 ? -2.869 1.902 -1.410 1.00 91.94 91 ALA A O 1
ATOM 731 N N . TRP A 1 92 ? -0.689 2.239 -1.807 1.00 92.88 92 TRP A N 1
ATOM 732 C CA . TRP A 1 92 ? -0.651 3.593 -1.254 1.00 92.88 92 TRP A CA 1
ATOM 733 C C . TRP A 1 92 ? -1.305 4.660 -2.141 1.00 92.88 92 TRP A C 1
ATOM 735 O O . TRP A 1 92 ? -1.663 5.707 -1.610 1.00 92.88 92 TRP A O 1
ATOM 745 N N . THR A 1 93 ? -1.496 4.439 -3.446 1.00 86.06 93 THR A N 1
ATOM 746 C CA . THR A 1 93 ? -1.927 5.487 -4.400 1.00 86.06 93 THR A CA 1
ATOM 747 C C . THR A 1 93 ? -3.193 6.224 -3.957 1.00 86.06 93 THR A C 1
ATOM 749 O O . THR A 1 93 ? -3.194 7.449 -3.911 1.00 86.06 93 THR A O 1
ATOM 752 N N . GLY A 1 94 ? -4.247 5.501 -3.563 1.00 75.00 94 GLY A N 1
ATOM 753 C CA . GLY A 1 94 ? -5.492 6.124 -3.085 1.00 75.00 94 GLY A CA 1
ATOM 754 C C . GLY A 1 94 ? -5.415 6.655 -1.647 1.00 75.00 94 GLY A C 1
ATOM 755 O O . GLY A 1 94 ? -6.155 7.557 -1.269 1.00 75.00 94 GLY A O 1
ATOM 756 N N . LEU A 1 95 ? -4.500 6.122 -0.836 1.00 84.69 95 LEU A N 1
ATOM 757 C CA . LEU A 1 95 ? -4.396 6.414 0.598 1.00 84.69 95 LEU A CA 1
ATOM 758 C C . LEU A 1 95 ? -3.436 7.569 0.911 1.00 84.69 95 LEU A C 1
ATOM 760 O O . LEU A 1 95 ? -3.584 8.238 1.938 1.00 84.69 95 LEU A O 1
ATOM 764 N N . LYS A 1 96 ? -2.456 7.815 0.032 1.00 80.69 96 LYS A N 1
ATOM 765 C CA . LYS A 1 96 ? -1.538 8.955 0.131 1.00 80.69 96 LYS A CA 1
ATOM 766 C C . LYS A 1 96 ? -2.264 10.268 -0.158 1.00 80.69 96 LYS A C 1
ATOM 768 O O . LYS A 1 96 ? -2.043 11.245 0.549 1.00 80.69 96 LYS A O 1
ATOM 773 N N . ASP A 1 97 ? -3.164 10.271 -1.144 1.00 80.12 97 ASP A N 1
ATOM 774 C CA . ASP A 1 97 ? -3.905 11.468 -1.564 1.00 80.12 97 ASP A CA 1
ATOM 775 C C . ASP A 1 97 ? -4.952 11.860 -0.513 1.00 80.12 97 ASP A C 1
ATOM 777 O O . ASP A 1 97 ? -5.168 13.040 -0.248 1.00 80.12 97 ASP A O 1
ATOM 781 N N . ALA A 1 98 ? -5.495 10.868 0.200 1.00 79.75 98 ALA A N 1
ATOM 782 C CA . ALA A 1 98 ? -6.320 11.068 1.388 1.00 79.75 98 ALA A CA 1
ATOM 783 C C . ALA A 1 98 ? -5.532 11.548 2.628 1.00 79.75 98 ALA A C 1
ATOM 785 O O . ALA A 1 98 ? -6.123 11.722 3.692 1.00 79.75 98 ALA A O 1
ATOM 786 N N . SER A 1 99 ? -4.209 11.752 2.523 1.00 77.00 99 SER A N 1
ATOM 787 C CA . SER A 1 99 ? -3.340 12.257 3.596 1.00 77.00 99 SER A CA 1
ATOM 788 C C . SER A 1 99 ? -3.492 11.505 4.924 1.00 77.00 99 SER A C 1
ATOM 790 O O . SER A 1 99 ? -3.487 12.112 5.994 1.00 77.00 99 SER A O 1
ATOM 792 N N . THR A 1 100 ? -3.623 10.178 4.867 1.00 84.56 100 THR A N 1
ATOM 793 C CA . THR A 1 100 ? -3.769 9.323 6.060 1.00 84.56 100 THR A CA 1
ATOM 794 C C . THR A 1 100 ? -2.600 9.496 7.035 1.00 84.56 100 THR A C 1
ATOM 796 O O . THR A 1 100 ? -1.457 9.687 6.614 1.00 84.56 100 THR A O 1
ATOM 799 N N . LEU A 1 101 ? -2.846 9.393 8.347 1.00 84.25 101 LEU A N 1
ATOM 800 C CA . LEU A 1 101 ? -1.783 9.542 9.354 1.00 84.25 101 LEU A CA 1
ATOM 801 C C . LEU A 1 101 ? -0.692 8.484 9.193 1.00 84.25 101 LEU A C 1
ATOM 803 O O . LEU A 1 101 ? 0.484 8.793 9.355 1.00 84.25 101 LEU A O 1
ATOM 807 N N . ALA A 1 102 ? -1.067 7.255 8.830 1.00 87.44 102 ALA A N 1
ATOM 808 C CA . ALA A 1 102 ? -0.105 6.190 8.571 1.00 87.44 102 ALA A CA 1
ATOM 809 C C . ALA A 1 102 ? 0.842 6.561 7.418 1.00 87.44 102 ALA A C 1
ATOM 811 O O . ALA A 1 102 ? 2.049 6.383 7.556 1.00 87.44 102 ALA A O 1
ATOM 812 N N . TYR A 1 103 ? 0.334 7.170 6.336 1.00 90.25 103 TYR A N 1
ATOM 813 C CA . TYR A 1 103 ? 1.188 7.710 5.276 1.00 90.25 103 TYR A CA 1
ATOM 814 C C . TYR A 1 103 ? 2.040 8.888 5.770 1.00 90.25 103 TYR A C 1
ATOM 816 O O . TYR A 1 103 ? 3.235 8.958 5.483 1.00 90.25 103 TYR A O 1
ATOM 824 N N . GLN A 1 104 ? 1.459 9.816 6.539 1.00 89.75 104 GLN A N 1
ATOM 825 C CA . GLN A 1 104 ? 2.188 10.961 7.094 1.00 89.75 104 GLN A CA 1
ATOM 826 C C . GLN A 1 104 ? 3.351 10.526 7.995 1.00 89.75 104 GLN A C 1
ATOM 828 O O . GLN A 1 104 ? 4.426 11.122 7.908 1.00 89.75 104 GLN A O 1
ATOM 833 N N . ALA A 1 105 ? 3.158 9.467 8.781 1.00 92.00 105 ALA A N 1
ATOM 834 C CA . ALA A 1 105 ? 4.142 8.893 9.691 1.00 92.00 105 ALA A CA 1
ATOM 835 C C . ALA A 1 105 ? 5.265 8.113 8.984 1.00 92.00 105 ALA A C 1
ATOM 837 O O . ALA A 1 105 ? 6.280 7.814 9.614 1.00 92.00 105 ALA A O 1
ATOM 838 N N . LEU A 1 106 ? 5.126 7.795 7.690 1.00 93.50 106 LEU A N 1
ATOM 839 C CA . LEU A 1 106 ? 6.205 7.163 6.932 1.00 93.50 106 LEU A CA 1
ATOM 840 C C . LEU A 1 106 ? 7.442 8.066 6.887 1.00 93.50 106 LEU A C 1
ATOM 842 O O . LEU A 1 106 ? 7.348 9.289 6.719 1.00 93.50 106 LEU A O 1
ATOM 846 N N . SER A 1 107 ? 8.616 7.438 6.962 1.00 96.25 107 SER A N 1
ATOM 847 C CA . SER A 1 107 ? 9.886 8.143 6.818 1.00 96.25 107 SER A CA 1
ATOM 848 C C . SER A 1 107 ? 10.003 8.798 5.431 1.00 96.25 107 SER A C 1
ATOM 850 O O . SER A 1 107 ? 9.426 8.299 4.456 1.00 96.25 107 SER A O 1
ATOM 852 N N . PRO A 1 108 ? 10.785 9.886 5.296 1.00 96.12 108 PRO A N 1
ATOM 853 C CA . PRO A 1 108 ? 11.050 10.498 3.994 1.00 96.12 108 PRO A CA 1
ATOM 854 C C . PRO A 1 108 ? 11.584 9.494 2.965 1.00 96.12 108 PRO A C 1
ATOM 856 O O . PRO A 1 108 ? 11.134 9.488 1.823 1.00 96.12 108 PRO A O 1
ATOM 859 N N . THR A 1 109 ? 12.468 8.584 3.389 1.00 96.75 109 THR A N 1
ATOM 860 C CA . THR A 1 109 ? 13.004 7.510 2.542 1.00 96.75 109 THR A CA 1
ATOM 861 C C . THR A 1 109 ? 11.904 6.592 2.019 1.00 96.75 109 THR A C 1
ATOM 863 O O . THR A 1 109 ? 11.881 6.291 0.830 1.00 96.75 109 THR A O 1
ATOM 866 N N . LYS A 1 110 ? 10.949 6.190 2.870 1.00 94.69 110 LYS A N 1
ATOM 867 C CA . LYS A 1 110 ? 9.847 5.317 2.445 1.00 94.69 110 LYS A CA 1
ATOM 868 C C . LYS A 1 110 ? 8.902 6.025 1.472 1.00 94.69 110 LYS A C 1
ATOM 870 O O . LYS A 1 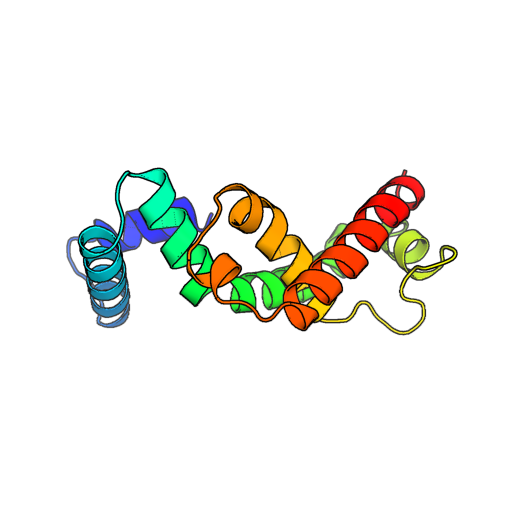110 ? 8.466 5.428 0.494 1.00 94.69 110 LYS A O 1
ATOM 875 N N . LYS A 1 111 ? 8.626 7.314 1.691 1.00 94.88 111 LYS A N 1
ATOM 876 C CA . LYS A 1 111 ? 7.831 8.132 0.756 1.00 94.88 111 LYS A CA 1
ATOM 877 C C . LYS A 1 111 ? 8.530 8.294 -0.601 1.00 94.88 111 LYS A C 1
ATOM 879 O O . LYS A 1 111 ? 7.867 8.238 -1.637 1.00 94.88 111 LYS A O 1
ATOM 884 N N . ALA A 1 112 ? 9.854 8.457 -0.604 1.00 95.56 112 ALA A N 1
ATOM 885 C CA . ALA A 1 112 ? 10.650 8.518 -1.830 1.00 95.56 112 ALA A CA 1
ATOM 886 C C . ALA A 1 112 ? 10.637 7.179 -2.588 1.00 95.56 112 ALA A C 1
ATOM 888 O O . ALA A 1 112 ? 10.423 7.171 -3.797 1.00 95.56 112 ALA A O 1
ATOM 889 N N . GLU A 1 113 ? 10.778 6.055 -1.879 1.00 94.88 113 GLU A N 1
ATOM 890 C CA . GLU A 1 113 ? 10.657 4.708 -2.454 1.00 94.88 113 GLU A CA 1
ATOM 891 C C . GLU A 1 113 ? 9.283 4.503 -3.115 1.00 94.88 113 GLU A C 1
ATOM 893 O O . GLU A 1 113 ? 9.213 4.135 -4.288 1.00 94.88 113 GLU A O 1
ATOM 898 N N . ILE A 1 114 ? 8.191 4.824 -2.408 1.00 94.75 114 ILE A N 1
ATOM 899 C CA . ILE A 1 114 ? 6.825 4.771 -2.958 1.00 94.75 114 ILE A CA 1
ATOM 900 C C . ILE A 1 114 ? 6.726 5.609 -4.238 1.00 94.75 114 ILE A C 1
ATOM 902 O O . ILE A 1 114 ? 6.208 5.138 -5.248 1.00 94.75 114 ILE A O 1
ATOM 906 N N . THR A 1 115 ? 7.253 6.834 -4.219 1.00 94.06 115 THR A N 1
ATOM 907 C CA . THR A 1 115 ? 7.217 7.742 -5.375 1.00 94.06 115 THR A CA 1
ATOM 908 C C . THR A 1 115 ? 7.943 7.153 -6.586 1.00 94.06 115 THR A C 1
ATOM 910 O O . THR A 1 115 ? 7.423 7.209 -7.700 1.00 94.06 115 THR A O 1
ATOM 913 N N . GLU A 1 116 ? 9.111 6.541 -6.386 1.00 92.38 116 GLU A N 1
ATOM 914 C CA . GLU A 1 116 ? 9.868 5.915 -7.473 1.00 92.38 116 GLU A CA 1
ATOM 915 C C . GLU A 1 116 ? 9.131 4.706 -8.068 1.00 92.38 116 GLU A C 1
ATOM 917 O O . GLU A 1 116 ? 9.053 4.562 -9.291 1.00 92.38 116 GLU A O 1
ATOM 922 N N . HIS A 1 117 ? 8.522 3.865 -7.229 1.00 92.38 117 HIS A N 1
ATOM 923 C CA . HIS A 1 117 ? 7.702 2.749 -7.702 1.00 92.38 117 HIS A CA 1
ATOM 924 C C . HIS A 1 117 ? 6.474 3.217 -8.497 1.00 92.38 117 HIS A C 1
ATOM 926 O O . HIS A 1 117 ? 6.177 2.646 -9.548 1.00 92.38 117 HIS A O 1
ATOM 932 N N . LEU A 1 118 ? 5.794 4.278 -8.051 1.00 91.25 118 LEU A N 1
ATOM 933 C CA . LEU A 1 118 ? 4.652 4.850 -8.772 1.00 91.25 118 LEU A CA 1
ATOM 934 C C . LEU A 1 118 ? 5.061 5.440 -10.128 1.00 91.25 118 LEU A C 1
ATOM 936 O O . LEU A 1 118 ? 4.394 5.195 -11.131 1.00 91.25 118 LEU A O 1
ATOM 940 N N . ARG A 1 119 ? 6.206 6.126 -10.201 1.00 89.44 119 ARG A N 1
ATOM 941 C CA . ARG A 1 119 ? 6.761 6.627 -11.470 1.00 89.4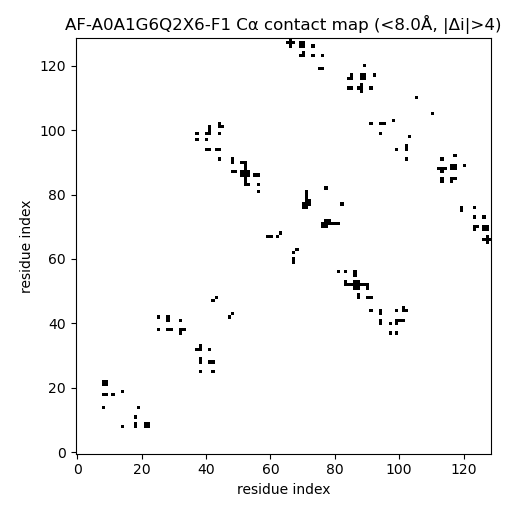4 119 ARG A CA 1
ATOM 942 C C . ARG A 1 119 ? 7.034 5.488 -12.460 1.00 89.44 119 ARG A C 1
ATOM 944 O O . ARG A 1 119 ? 6.761 5.606 -13.661 1.00 89.44 119 ARG A O 1
ATOM 951 N N . LYS A 1 120 ? 7.557 4.362 -11.967 1.00 87.44 120 LYS A N 1
ATOM 952 C CA . LYS A 1 120 ? 7.741 3.150 -12.776 1.00 87.44 120 LYS A CA 1
ATOM 953 C C . LYS A 1 120 ? 6.401 2.572 -13.226 1.00 87.44 120 LYS A C 1
ATOM 955 O O . LYS A 1 120 ? 6.269 2.257 -14.402 1.00 87.44 120 LYS A O 1
ATOM 960 N N . ALA A 1 121 ? 5.390 2.529 -12.357 1.00 86.94 121 ALA A N 1
ATOM 961 C CA . ALA A 1 121 ? 4.046 2.081 -12.724 1.00 86.94 121 ALA A CA 1
ATOM 962 C C . ALA A 1 121 ? 3.435 2.925 -13.856 1.00 86.94 121 ALA A C 1
ATOM 964 O O . ALA A 1 121 ? 2.888 2.377 -14.810 1.00 86.94 121 ALA A O 1
ATOM 965 N N . GLU A 1 122 ? 3.574 4.253 -13.803 1.00 86.25 122 GLU A N 1
ATOM 966 C CA . GLU A 1 122 ? 3.084 5.153 -14.855 1.00 86.25 122 GLU A CA 1
ATOM 967 C C . GLU A 1 122 ? 3.776 4.929 -16.200 1.00 86.25 122 GLU A C 1
ATOM 969 O O . GLU A 1 122 ? 3.129 4.978 -17.250 1.00 86.25 122 GLU A O 1
ATOM 974 N N . THR A 1 123 ? 5.088 4.689 -16.169 1.00 79.69 123 THR A N 1
ATOM 975 C CA . THR A 1 123 ? 5.871 4.384 -17.373 1.00 79.69 123 THR A CA 1
ATOM 976 C C . THR A 1 123 ? 5.462 3.033 -17.940 1.00 79.69 123 THR A C 1
ATOM 978 O O . THR A 1 123 ? 5.147 2.931 -19.121 1.00 79.69 123 THR A O 1
ATOM 981 N N . GLY A 1 124 ? 5.386 2.020 -17.080 1.00 76.50 124 GLY A N 1
ATOM 982 C CA . GLY A 1 124 ? 5.004 0.670 -17.448 1.00 76.50 124 GLY A CA 1
ATOM 983 C C . GLY A 1 124 ? 3.586 0.573 -18.010 1.00 76.50 124 GLY A C 1
ATOM 984 O O . GLY A 1 124 ? 3.386 -0.111 -19.003 1.00 76.50 124 GLY A O 1
ATOM 985 N N . ARG A 1 125 ? 2.622 1.344 -17.484 1.00 75.31 125 ARG A N 1
ATOM 986 C CA . ARG A 1 125 ? 1.258 1.428 -18.041 1.00 75.31 125 ARG A CA 1
ATOM 987 C C . ARG A 1 125 ? 1.247 1.820 -19.521 1.00 75.31 125 ARG A C 1
ATOM 989 O O . ARG A 1 125 ? 0.380 1.367 -20.255 1.00 75.31 125 ARG A O 1
ATOM 996 N N . LYS A 1 126 ? 2.178 2.672 -19.964 1.00 68.94 126 LYS A N 1
ATOM 997 C CA . LYS A 1 126 ? 2.292 3.058 -21.382 1.00 68.94 126 LYS A CA 1
ATOM 998 C C . LYS A 1 126 ? 2.844 1.925 -22.249 1.00 68.94 126 LYS A C 1
ATOM 1000 O O . LYS A 1 126 ? 2.537 1.901 -23.430 1.00 68.94 126 LYS A O 1
ATOM 1005 N N . SER A 1 127 ? 3.631 1.025 -21.662 1.00 61.38 127 SER A N 1
ATOM 1006 C CA . SER A 1 127 ? 4.190 -0.162 -22.318 1.00 61.38 127 SER A CA 1
ATOM 1007 C C . SER A 1 127 ? 3.216 -1.345 -22.356 1.00 61.38 127 SER A C 1
ATOM 1009 O O . SER A 1 127 ? 3.471 -2.302 -23.069 1.00 61.38 127 SER A O 1
ATOM 1011 N N . CYS A 1 128 ? 2.122 -1.290 -21.589 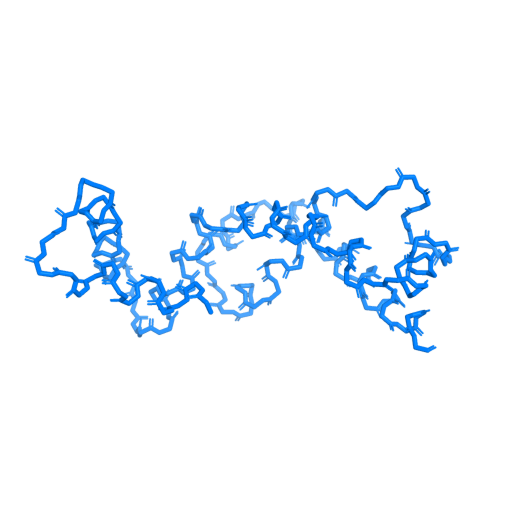1.00 62.44 128 CYS A N 1
ATOM 1012 C CA . CYS A 1 128 ? 1.073 -2.314 -21.549 1.00 62.44 128 CYS A CA 1
ATOM 1013 C C . CYS A 1 128 ? -0.018 -2.149 -22.631 1.00 62.44 128 CYS A C 1
ATOM 1015 O O . CYS A 1 128 ? -0.946 -2.959 -22.653 1.00 62.44 128 CYS A O 1
ATOM 1017 N N . ASN A 1 129 ? 0.042 -1.087 -23.448 1.00 55.69 129 ASN A N 1
ATOM 1018 C CA . ASN A 1 129 ? -0.983 -0.702 -24.430 1.00 55.69 129 ASN A CA 1
ATOM 1019 C C . ASN A 1 129 ? -0.528 -0.936 -25.870 1.00 55.69 129 ASN A C 1
ATOM 1021 O O . ASN A 1 129 ? 0.626 -0.560 -26.175 1.00 55.69 129 ASN A O 1
#

Radius of gyration: 17.03 Å; Cα contacts (8 Å, |Δi|>4): 113; chains: 1; bounding box: 40×27×42 Å

Mean predicted aligned error: 6.54 Å